Protein AF-A0A369RUV4-F1 (afdb_monomer_lite)

pLDDT: mean 76.88, std 18.47, range [42.97, 97.81]

Radius of gyration: 32.13 Å; chains: 1; bounding box: 57×73×72 Å

Secondary structure (DSSP, 8-state):
-HHHHHHHHHHHHHHHHHHHHHHHHTT----------------------------THHHHHT---SSPPPHHHHHHHHHTTPPPPP--EEE-TTT--EEETTS--HHHHHHHHHHHHHHHHHSPP-----

Structure (mmCIF, N/CA/C/O backbone):
data_AF-A0A369RUV4-F1
#
_entry.id   AF-A0A369RUV4-F1
#
loop_
_atom_site.group_PDB
_atom_site.id
_atom_site.type_symbol
_atom_site.label_atom_id
_atom_site.label_alt_id
_atom_site.label_comp_id
_atom_site.label_asym_id
_atom_site.label_entity_id
_atom_site.label_seq_id
_atom_site.pdbx_PDB_ins_code
_atom_site.Cartn_x
_atom_site.Cartn_y
_atom_site.Cartn_z
_atom_site.occupancy
_atom_site.B_iso_or_equiv
_atom_site.auth_seq_id
_atom_site.auth_comp_id
_atom_site.auth_asym_id
_atom_site.auth_atom_id
_atom_site.pdbx_PDB_model_num
ATOM 1 N N . MET A 1 1 ? 14.880 -41.317 41.641 1.00 61.91 1 MET A N 1
ATOM 2 C CA . MET A 1 1 ? 14.937 -41.784 40.235 1.00 61.91 1 MET A CA 1
ATOM 3 C C . MET A 1 1 ? 13.919 -41.102 39.310 1.00 61.91 1 MET A C 1
ATOM 5 O O . MET A 1 1 ? 14.309 -40.750 38.209 1.00 61.91 1 MET A O 1
ATOM 9 N N . ALA A 1 2 ? 12.675 -40.821 39.732 1.00 65.12 2 ALA A N 1
ATOM 10 C CA . ALA A 1 2 ? 11.632 -40.243 38.857 1.00 65.12 2 ALA A CA 1
ATOM 11 C C . ALA A 1 2 ? 11.818 -38.761 38.431 1.00 65.12 2 ALA A C 1
ATOM 13 O O . ALA A 1 2 ? 11.306 -38.336 37.397 1.00 65.12 2 ALA A O 1
ATOM 14 N N . LEU A 1 3 ? 12.547 -37.949 39.209 1.00 66.94 3 LEU A N 1
ATOM 15 C CA . LEU A 1 3 ? 12.780 -36.534 38.871 1.00 66.94 3 LEU A CA 1
ATOM 16 C C . LEU A 1 3 ? 13.837 -36.361 37.770 1.00 66.94 3 LEU A C 1
ATOM 18 O O . LEU A 1 3 ? 13.670 -35.528 36.883 1.00 66.94 3 LEU A O 1
ATOM 22 N N . LEU A 1 4 ? 14.880 -37.196 37.778 1.00 66.62 4 LEU A N 1
ATOM 23 C CA . LEU A 1 4 ? 15.930 -37.178 36.754 1.00 66.62 4 LEU A CA 1
ATOM 24 C C . LEU A 1 4 ? 15.396 -37.648 35.394 1.00 66.62 4 LEU A C 1
ATOM 26 O O . LEU A 1 4 ? 15.733 -37.061 34.370 1.00 66.62 4 LEU A O 1
ATOM 30 N N . THR A 1 5 ? 14.488 -38.629 35.382 1.00 70.06 5 THR A N 1
ATOM 31 C CA . THR A 1 5 ? 13.821 -39.089 34.154 1.00 70.06 5 THR A CA 1
ATOM 32 C C . THR A 1 5 ? 12.862 -38.038 33.580 1.00 70.06 5 THR A C 1
ATOM 34 O O . THR A 1 5 ? 12.790 -37.897 32.364 1.00 70.06 5 THR A O 1
ATOM 37 N N . SER A 1 6 ? 12.186 -37.248 34.428 1.00 75.44 6 SER A N 1
ATOM 38 C CA . SER A 1 6 ? 11.291 -36.145 34.018 1.00 75.44 6 SER A CA 1
ATOM 39 C C . SER A 1 6 ? 12.045 -34.934 33.446 1.00 75.44 6 SER A C 1
ATOM 41 O O . SER A 1 6 ? 11.602 -34.296 32.490 1.00 75.44 6 SER A O 1
ATOM 43 N N . ILE A 1 7 ? 13.217 -34.618 34.001 1.00 75.12 7 ILE A N 1
ATOM 44 C CA . ILE A 1 7 ? 14.080 -33.549 33.480 1.00 75.12 7 ILE A CA 1
ATOM 45 C C . ILE A 1 7 ? 14.708 -33.983 32.152 1.00 75.12 7 ILE A C 1
ATOM 47 O O . ILE A 1 7 ? 14.658 -33.228 31.183 1.00 75.12 7 ILE A O 1
ATOM 51 N N . ALA A 1 8 ? 15.213 -35.217 32.066 1.00 75.69 8 ALA A N 1
ATOM 52 C CA . ALA A 1 8 ? 15.756 -35.766 30.827 1.00 75.69 8 ALA A CA 1
ATOM 53 C C . ALA A 1 8 ? 14.703 -35.815 29.705 1.00 75.69 8 ALA A C 1
ATOM 55 O O . ALA A 1 8 ? 14.991 -35.412 28.578 1.00 75.69 8 ALA A O 1
ATOM 56 N N . SER A 1 9 ? 13.460 -36.217 30.006 1.00 74.44 9 SER A N 1
ATOM 57 C CA . SER A 1 9 ? 12.379 -36.229 29.014 1.00 74.44 9 SER A CA 1
ATOM 58 C C . SER A 1 9 ? 12.007 -34.823 28.541 1.00 74.44 9 SER A C 1
ATOM 60 O O . SER A 1 9 ? 11.780 -34.628 27.350 1.00 74.44 9 SER A O 1
ATOM 62 N N . ARG A 1 10 ? 12.000 -33.821 29.433 1.00 76.62 10 ARG A N 1
ATOM 63 C CA . ARG A 1 10 ? 11.741 -32.416 29.068 1.00 76.62 10 ARG A CA 1
ATOM 64 C C . ARG A 1 10 ? 12.851 -31.828 28.199 1.00 76.62 10 ARG A C 1
ATOM 66 O O . ARG A 1 10 ? 12.534 -31.133 27.241 1.00 76.62 10 ARG A O 1
ATOM 73 N N . LEU A 1 11 ? 14.117 -32.138 28.483 1.00 77.06 11 LEU A N 1
ATOM 74 C CA . LEU A 1 11 ? 15.259 -31.691 27.676 1.00 77.06 11 LEU A CA 1
ATOM 75 C C . LEU A 1 11 ? 15.269 -32.334 26.280 1.00 77.06 11 LEU A C 1
ATOM 77 O O . LEU A 1 11 ? 15.510 -31.654 25.287 1.00 77.06 11 LEU A O 1
ATOM 81 N N . LEU A 1 12 ? 14.926 -33.621 26.179 1.00 75.81 12 LEU A N 1
ATOM 82 C CA . LEU A 1 12 ? 14.764 -34.305 24.890 1.00 75.81 12 LEU A CA 1
ATOM 83 C C . LEU A 1 12 ? 13.582 -33.740 24.083 1.00 75.81 12 LEU A C 1
ATOM 85 O O . LEU A 1 12 ? 13.644 -33.641 22.857 1.00 75.81 12 LEU A O 1
ATOM 89 N N . GLN A 1 13 ? 12.503 -33.340 24.758 1.00 75.94 13 GLN A N 1
ATOM 90 C CA . GLN A 1 13 ? 11.312 -32.786 24.117 1.00 75.94 13 GLN A CA 1
ATOM 91 C C . GLN A 1 13 ? 11.531 -31.343 23.636 1.00 75.94 13 GLN A C 1
ATOM 93 O O . GLN A 1 13 ? 11.097 -31.002 22.537 1.00 75.94 13 GLN A O 1
ATOM 98 N N . THR A 1 14 ? 12.260 -30.510 24.389 1.00 72.94 14 THR A N 1
ATOM 99 C CA . THR A 1 14 ? 12.642 -29.159 23.941 1.00 72.94 14 THR A CA 1
ATOM 100 C C . THR A 1 14 ? 13.684 -29.192 22.824 1.00 72.94 14 THR A C 1
ATOM 102 O O . THR A 1 14 ? 13.577 -28.387 21.901 1.00 72.94 14 THR A O 1
ATOM 105 N N . ALA A 1 15 ? 14.619 -30.148 22.837 1.00 75.94 15 ALA A N 1
ATOM 106 C CA . ALA A 1 15 ? 15.563 -30.362 21.738 1.00 75.94 15 ALA A CA 1
ATOM 107 C C . ALA A 1 15 ? 14.841 -30.708 20.421 1.00 75.94 15 ALA A C 1
ATOM 109 O O . ALA A 1 15 ? 15.067 -30.045 19.411 1.00 75.94 15 ALA A O 1
ATOM 110 N N . ARG A 1 16 ? 13.871 -31.637 20.447 1.00 70.56 16 ARG A N 1
ATOM 111 C CA . ARG A 1 16 ? 13.032 -31.967 19.275 1.00 70.56 16 ARG A CA 1
ATOM 112 C C . ARG A 1 16 ? 12.224 -30.775 18.753 1.00 70.56 16 ARG A C 1
ATOM 114 O O . ARG A 1 16 ? 12.073 -30.619 17.546 1.00 70.56 16 ARG A O 1
ATOM 121 N N . ILE A 1 17 ? 11.707 -29.921 19.641 1.00 72.31 17 ILE A N 1
ATOM 122 C CA . ILE A 1 17 ? 10.959 -28.711 19.251 1.00 72.31 17 ILE A CA 1
ATOM 123 C C . ILE A 1 17 ? 11.892 -27.669 18.615 1.00 72.31 17 ILE A C 1
ATOM 125 O O . ILE A 1 17 ? 11.507 -27.013 17.647 1.00 72.31 17 ILE A O 1
ATOM 129 N N . LEU A 1 18 ? 13.114 -27.509 19.133 1.00 71.50 18 LEU A N 1
ATOM 130 C CA . LEU A 1 18 ? 14.117 -26.611 18.553 1.00 71.50 18 LEU A CA 1
ATOM 131 C C . LEU A 1 18 ? 14.583 -27.102 17.176 1.00 71.50 18 LEU A C 1
ATOM 133 O O . LEU A 1 18 ? 14.668 -26.293 16.253 1.00 71.50 18 LEU A O 1
ATOM 137 N N . GLU A 1 19 ? 14.769 -28.411 16.996 1.00 67.94 19 GLU A N 1
ATOM 138 C CA . GLU A 1 19 ? 15.043 -29.018 15.688 1.00 67.94 19 GLU A CA 1
ATOM 139 C C . GLU A 1 19 ? 13.881 -28.800 14.709 1.00 67.94 19 GLU A C 1
ATOM 141 O O . GLU A 1 19 ? 14.092 -28.296 13.608 1.00 67.94 19 GLU A O 1
ATOM 146 N N . GLN A 1 20 ? 12.634 -29.078 15.108 1.00 61.81 20 GLN A N 1
ATOM 147 C CA . GLN A 1 20 ? 11.455 -28.853 14.256 1.00 61.81 20 GLN A CA 1
ATOM 148 C C . GLN A 1 20 ? 11.316 -27.387 13.815 1.00 61.81 20 GLN A C 1
ATOM 150 O O . GLN A 1 20 ? 10.965 -27.108 12.668 1.00 61.81 20 GLN A O 1
ATOM 155 N N . ARG A 1 21 ? 11.633 -26.430 14.697 1.00 62.62 21 ARG A N 1
ATOM 156 C CA . ARG A 1 21 ? 11.628 -24.996 14.363 1.00 62.62 21 ARG A CA 1
ATOM 157 C C . ARG A 1 21 ? 12.783 -24.610 13.439 1.00 62.62 21 ARG A C 1
ATOM 159 O O . ARG A 1 21 ? 12.585 -23.740 12.594 1.00 62.62 21 ARG A O 1
ATOM 166 N N . ALA A 1 22 ? 13.942 -25.260 13.554 1.00 65.00 22 ALA A N 1
ATOM 167 C CA . ALA A 1 22 ? 15.065 -25.071 12.638 1.00 65.00 22 ALA A CA 1
ATOM 168 C C . ALA A 1 22 ? 14.735 -25.564 11.216 1.00 65.00 22 ALA A C 1
ATOM 170 O O . ALA A 1 22 ? 15.000 -24.850 10.251 1.00 65.00 22 ALA A O 1
ATOM 171 N N . TRP A 1 23 ? 14.060 -26.712 11.079 1.00 58.72 23 TRP A N 1
ATOM 172 C CA . TRP A 1 23 ? 13.567 -27.212 9.786 1.00 58.72 23 TRP A CA 1
ATOM 173 C C .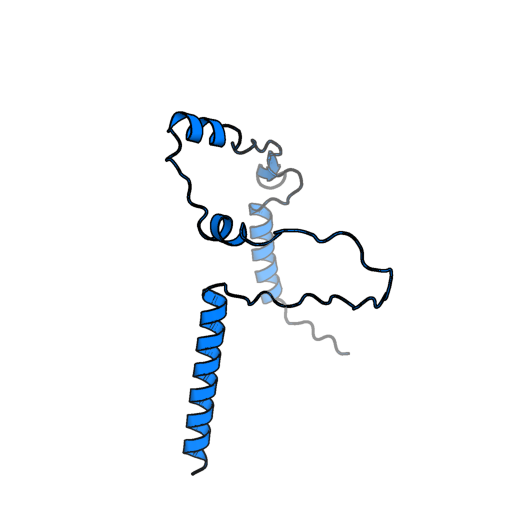 TRP A 1 23 ? 12.559 -26.258 9.124 1.00 58.72 23 TRP A C 1
ATOM 175 O O . TRP A 1 23 ? 12.637 -26.008 7.921 1.00 58.72 23 TRP A O 1
ATOM 185 N N . ILE A 1 24 ? 11.654 -25.663 9.911 1.00 60.81 24 ILE A N 1
ATOM 186 C CA . ILE A 1 24 ? 10.683 -24.669 9.420 1.00 60.81 24 ILE A CA 1
ATOM 187 C C . ILE A 1 24 ? 11.379 -23.362 9.008 1.00 60.81 24 ILE A C 1
ATOM 189 O O . ILE A 1 24 ? 11.052 -22.800 7.966 1.00 60.81 24 ILE A O 1
ATOM 193 N N . ALA A 1 25 ? 12.358 -22.885 9.783 1.00 58.84 25 ALA A N 1
ATOM 194 C CA . ALA A 1 25 ? 13.099 -21.656 9.482 1.00 58.84 25 ALA A CA 1
ATOM 195 C C . ALA A 1 25 ? 13.950 -21.761 8.203 1.00 58.84 25 ALA A C 1
ATOM 197 O O . ALA A 1 25 ? 14.155 -20.760 7.517 1.00 58.84 25 ALA A O 1
ATOM 198 N N . LEU A 1 26 ? 14.412 -22.970 7.866 1.00 66.88 26 LEU A N 1
ATOM 199 C CA . LEU A 1 26 ? 15.180 -23.251 6.653 1.00 66.88 26 LEU A CA 1
ATOM 200 C C . LEU A 1 26 ? 14.301 -23.541 5.419 1.00 66.88 26 LEU A C 1
ATOM 202 O O . LEU A 1 26 ? 14.844 -23.690 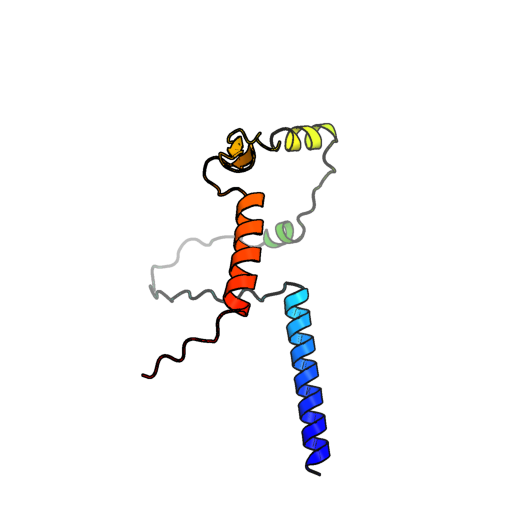4.330 1.00 66.88 26 LEU A O 1
ATOM 206 N N . ASN A 1 27 ? 12.964 -23.585 5.546 1.00 58.78 27 ASN A N 1
ATOM 207 C CA . ASN A 1 27 ? 12.018 -23.866 4.449 1.00 58.78 27 ASN A CA 1
ATOM 208 C C . ASN A 1 27 ? 12.268 -25.192 3.691 1.00 58.78 27 ASN A C 1
ATOM 210 O O . ASN A 1 27 ? 11.800 -25.362 2.564 1.00 58.78 27 ASN A O 1
ATOM 214 N N . LEU A 1 28 ? 12.940 -26.171 4.306 1.00 60.28 28 LEU A N 1
ATOM 215 C CA . LEU A 1 28 ? 13.015 -27.537 3.782 1.00 60.28 28 LEU A CA 1
ATOM 216 C C . LEU A 1 28 ? 11.811 -28.338 4.289 1.00 60.28 28 LEU A C 1
ATOM 218 O O . LEU A 1 28 ? 11.912 -29.140 5.215 1.00 60.28 28 LEU A O 1
ATOM 222 N N . ARG A 1 29 ? 10.642 -28.120 3.683 1.00 54.91 29 ARG A N 1
ATOM 223 C CA . ARG A 1 29 ? 9.549 -29.092 3.797 1.00 54.91 29 ARG A CA 1
ATOM 224 C C . ARG A 1 29 ? 9.862 -30.243 2.834 1.00 54.91 29 ARG A C 1
ATOM 226 O O . ARG A 1 29 ? 10.071 -29.963 1.654 1.00 54.91 29 ARG A O 1
ATOM 233 N N . PRO A 1 30 ? 9.910 -31.509 3.281 1.00 45.62 30 PRO A N 1
ATOM 234 C CA . PRO A 1 30 ? 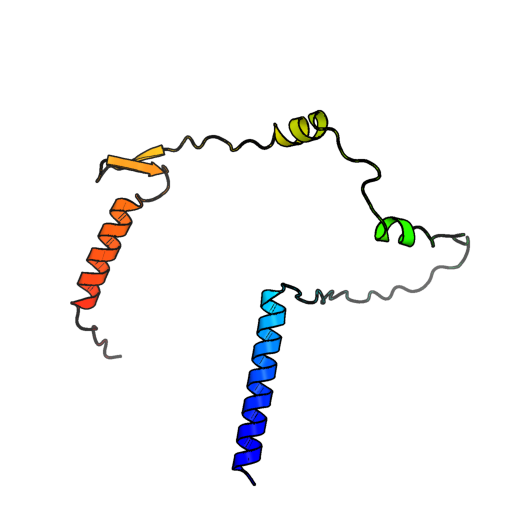10.133 -32.609 2.363 1.00 45.62 30 PRO A CA 1
ATOM 235 C C . PRO A 1 30 ? 8.895 -32.730 1.471 1.00 45.62 30 PRO A C 1
ATOM 237 O O . PRO A 1 30 ? 7.767 -32.862 1.949 1.00 45.62 30 PRO A O 1
ATOM 240 N N . ALA A 1 31 ? 9.110 -32.595 0.168 1.00 47.94 31 ALA A N 1
ATOM 241 C CA . ALA A 1 31 ? 8.091 -32.808 -0.838 1.00 47.94 31 ALA A CA 1
ATOM 242 C C . ALA A 1 31 ? 7.876 -34.317 -0.988 1.00 47.94 31 ALA A C 1
ATOM 244 O O . ALA A 1 31 ? 8.530 -34.962 -1.797 1.00 47.94 31 ALA A O 1
ATOM 245 N N . TYR A 1 32 ? 6.981 -34.890 -0.192 1.00 59.38 32 TYR A N 1
ATOM 246 C CA . TYR A 1 32 ? 6.376 -36.171 -0.528 1.00 59.38 32 TYR A CA 1
ATOM 247 C C . TYR A 1 32 ? 4.899 -36.143 -0.138 1.00 59.38 32 TYR A C 1
ATOM 249 O O . TYR A 1 32 ? 4.538 -36.043 1.030 1.00 59.38 32 TYR A O 1
ATOM 257 N N . ASN A 1 33 ? 4.037 -36.122 -1.149 1.00 48.50 33 ASN A N 1
ATOM 258 C CA . ASN A 1 33 ? 3.167 -37.265 -1.394 1.00 4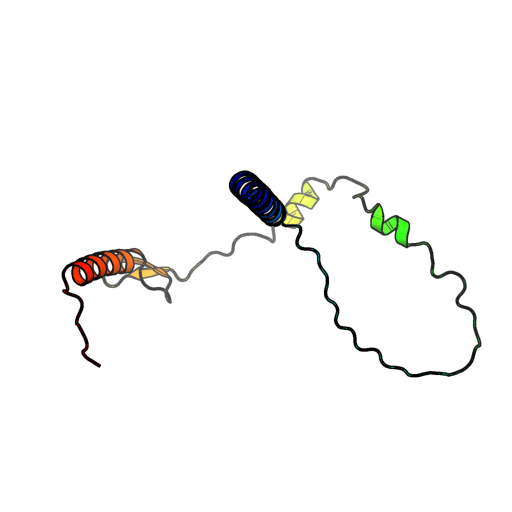8.50 33 ASN A CA 1
ATOM 259 C C . ASN A 1 33 ? 2.548 -37.121 -2.785 1.00 48.50 33 ASN A C 1
ATOM 261 O O . ASN A 1 33 ? 1.726 -36.241 -3.032 1.00 48.50 33 ASN A O 1
ATOM 265 N N . TYR A 1 34 ? 3.004 -37.980 -3.690 1.00 43.88 34 TYR A N 1
ATOM 266 C CA . TYR A 1 34 ? 2.242 -38.394 -4.854 1.00 43.88 34 TYR A CA 1
ATOM 267 C C . TYR A 1 34 ? 1.415 -39.596 -4.405 1.00 43.88 34 TYR A C 1
ATOM 269 O O . TYR A 1 34 ? 1.993 -40.635 -4.100 1.00 43.88 34 TYR A O 1
ATOM 277 N N . ASP A 1 35 ? 0.094 -39.468 -4.393 1.00 47.38 35 ASP A N 1
ATOM 278 C CA . ASP A 1 35 ? -0.779 -40.636 -4.457 1.00 47.38 35 ASP A CA 1
ATOM 279 C C . ASP A 1 35 ? -1.052 -40.902 -5.945 1.00 47.38 35 ASP A C 1
ATOM 281 O O . ASP A 1 35 ? -1.909 -40.270 -6.561 1.00 47.38 35 ASP A O 1
ATOM 285 N N . LEU A 1 36 ? -0.261 -41.794 -6.547 1.00 55.69 36 LEU A N 1
ATOM 286 C CA . LEU A 1 36 ? -0.562 -42.413 -7.839 1.00 55.69 36 LEU A CA 1
ATOM 287 C C . LEU A 1 36 ? -1.152 -43.796 -7.559 1.00 55.69 36 LEU A C 1
ATOM 289 O O . LEU A 1 36 ? -0.476 -44.667 -7.014 1.00 55.69 36 LEU A O 1
ATOM 293 N N . GLN A 1 37 ? -2.421 -43.987 -7.917 1.00 45.84 37 GLN A N 1
ATOM 294 C CA . GLN A 1 37 ? -3.049 -45.307 -7.932 1.00 45.84 37 GLN A CA 1
ATOM 295 C C . GLN A 1 37 ? -2.420 -46.165 -9.048 1.00 45.84 37 GLN A C 1
ATOM 297 O O . GLN A 1 37 ? -2.194 -45.641 -10.143 1.00 45.84 37 GLN A O 1
ATOM 302 N N . PRO A 1 38 ? -2.157 -47.465 -8.820 1.00 48.94 38 PRO A N 1
ATOM 303 C CA . PRO A 1 38 ? -1.706 -48.362 -9.876 1.00 48.94 38 PRO A CA 1
ATOM 304 C C . PRO A 1 38 ? -2.892 -48.706 -10.785 1.00 48.94 38 PRO A C 1
ATOM 306 O O . PRO A 1 38 ? -3.972 -49.023 -10.293 1.00 48.94 38 PRO A O 1
ATOM 309 N N . THR A 1 39 ? -2.696 -48.633 -12.104 1.00 51.62 39 THR A N 1
ATOM 310 C CA . THR A 1 39 ? -3.578 -49.300 -13.071 1.00 51.62 39 THR A CA 1
ATOM 311 C C . THR A 1 39 ? -2.781 -50.380 -13.785 1.00 51.62 39 THR A C 1
ATOM 313 O O . THR A 1 39 ? -1.861 -50.138 -14.561 1.00 51.62 39 THR A O 1
ATOM 316 N N . ASP A 1 40 ? -3.125 -51.597 -13.412 1.00 42.97 40 ASP A N 1
ATOM 317 C CA . ASP A 1 40 ? -2.639 -52.878 -13.879 1.00 42.97 40 ASP A CA 1
ATOM 318 C C . ASP A 1 40 ? -3.315 -53.214 -15.210 1.00 42.97 40 ASP A C 1
ATOM 320 O O . ASP A 1 40 ? -4.425 -53.744 -15.264 1.00 42.97 40 ASP A O 1
ATOM 324 N N . HIS A 1 41 ? -2.628 -52.915 -16.311 1.00 50.19 41 HIS A N 1
ATOM 325 C CA . HIS A 1 41 ? -2.978 -53.426 -17.633 1.00 50.19 41 HIS A CA 1
ATOM 326 C C . HIS A 1 41 ? -1.752 -54.111 -18.227 1.00 50.19 41 HIS A C 1
ATOM 328 O O . HIS A 1 41 ? -0.816 -53.481 -18.714 1.00 50.19 41 HIS A O 1
ATOM 334 N N . ALA A 1 42 ? -1.752 -55.433 -18.099 1.00 44.25 42 ALA A N 1
ATOM 335 C CA . ALA A 1 42 ? -0.743 -56.314 -18.643 1.00 44.25 42 ALA A CA 1
ATOM 336 C C . ALA A 1 42 ? -0.947 -56.555 -20.150 1.00 44.25 42 ALA A C 1
ATOM 338 O O . ALA A 1 42 ? -2.076 -56.667 -20.620 1.00 44.25 42 ALA A O 1
ATOM 339 N N . LEU A 1 43 ? 0.192 -56.769 -20.819 1.00 46.72 43 LEU A N 1
ATOM 340 C CA . LEU A 1 43 ? 0.410 -57.544 -22.047 1.00 46.72 43 LEU A CA 1
ATOM 341 C C . LEU A 1 43 ? -0.114 -56.971 -23.372 1.00 46.72 43 LEU A C 1
ATOM 343 O O . LEU A 1 43 ? -1.250 -57.192 -23.775 1.00 46.72 43 LEU A O 1
ATOM 347 N N . THR A 1 44 ? 0.812 -56.431 -24.167 1.00 43.41 44 THR A N 1
ATOM 348 C CA . THR A 1 44 ? 1.002 -56.890 -25.552 1.00 43.41 44 THR A CA 1
ATOM 349 C C . THR A 1 44 ? 2.502 -56.910 -25.865 1.00 43.41 44 THR A C 1
ATOM 351 O O . THR A 1 44 ? 3.285 -56.169 -25.280 1.00 43.41 44 THR A O 1
ATOM 354 N N . SER A 1 45 ? 2.854 -57.888 -26.687 1.00 48.44 45 SER A N 1
ATOM 355 C CA . SER A 1 45 ? 4.136 -58.514 -26.987 1.00 48.44 45 SER A CA 1
ATOM 356 C C . SER A 1 45 ? 5.276 -57.613 -27.463 1.00 48.44 45 SER A C 1
ATOM 358 O O . SER A 1 45 ? 5.066 -56.616 -28.146 1.00 48.44 45 SER A O 1
ATOM 360 N N . LEU A 1 46 ? 6.475 -58.093 -27.125 1.00 60.69 46 LEU A N 1
ATOM 361 C CA . LEU A 1 46 ? 7.789 -57.787 -27.684 1.00 60.69 46 LEU A CA 1
ATOM 362 C C . LEU A 1 46 ? 7.730 -57.651 -29.210 1.00 60.69 46 LEU A C 1
ATOM 364 O O . LEU A 1 46 ? 7.256 -58.572 -29.866 1.00 60.69 46 LEU A O 1
ATOM 368 N N . ASP A 1 47 ? 8.180 -56.514 -29.729 1.00 51.22 47 ASP A N 1
ATOM 369 C CA . ASP A 1 47 ? 9.271 -56.416 -30.701 1.00 51.22 47 ASP A CA 1
ATOM 370 C C . ASP A 1 47 ? 9.652 -54.929 -30.868 1.00 51.22 47 ASP A C 1
ATOM 372 O O . ASP A 1 47 ? 8.829 -54.039 -30.665 1.00 51.22 47 ASP A O 1
ATOM 376 N N . ASP A 1 48 ? 10.925 -54.698 -31.184 1.00 54.31 48 ASP A N 1
ATOM 377 C CA . ASP A 1 48 ? 11.659 -53.429 -31.310 1.00 54.31 48 ASP A CA 1
ATOM 378 C C . ASP A 1 48 ? 12.192 -52.788 -30.011 1.00 54.31 48 ASP A C 1
ATOM 380 O O . ASP A 1 48 ? 11.564 -52.027 -29.276 1.00 54.31 48 ASP A O 1
ATOM 384 N N . GLN A 1 49 ? 13.453 -53.129 -29.777 1.00 54.06 49 GLN A N 1
ATOM 385 C CA . GLN A 1 49 ? 14.377 -52.665 -28.756 1.00 54.06 49 GLN A CA 1
ATOM 386 C C . GLN A 1 49 ? 14.548 -51.131 -28.780 1.00 54.06 49 GLN A C 1
ATOM 388 O O . GLN A 1 49 ? 14.948 -50.591 -29.813 1.00 54.06 49 GLN A O 1
ATOM 393 N N . PRO A 1 50 ? 14.301 -50.394 -27.677 1.00 51.91 50 PRO A N 1
ATOM 394 C CA . PRO A 1 50 ? 14.744 -49.014 -27.582 1.00 51.91 50 PRO A CA 1
ATOM 395 C C . PRO A 1 50 ? 16.228 -49.028 -27.210 1.00 51.91 50 PRO A C 1
ATOM 397 O O . PRO A 1 50 ? 16.587 -49.129 -26.037 1.00 51.91 50 PRO A O 1
ATOM 400 N N . ASP A 1 51 ? 17.084 -48.957 -28.224 1.00 53.81 51 ASP A N 1
ATOM 401 C CA . ASP A 1 51 ? 18.497 -48.658 -28.032 1.00 53.81 51 ASP A CA 1
ATOM 402 C C . ASP A 1 51 ? 18.626 -47.251 -27.399 1.00 53.81 51 ASP A C 1
ATOM 404 O O . ASP A 1 51 ? 18.212 -46.238 -27.966 1.00 53.81 51 ASP A O 1
ATOM 408 N N . ASP A 1 52 ? 19.180 -47.235 -26.184 1.00 54.59 52 ASP A N 1
ATOM 409 C CA . ASP A 1 52 ? 19.841 -46.120 -25.499 1.00 54.59 52 ASP A CA 1
ATOM 410 C C . ASP A 1 52 ? 19.016 -44.858 -25.178 1.00 54.59 52 ASP A C 1
ATOM 412 O O . ASP A 1 52 ? 19.298 -43.755 -25.650 1.00 54.59 52 ASP A O 1
ATOM 416 N N . VAL A 1 53 ? 18.059 -44.980 -24.250 1.00 59.84 53 VAL A N 1
ATOM 417 C CA . VAL A 1 53 ? 17.396 -43.825 -23.604 1.00 59.84 53 VAL A CA 1
ATOM 418 C C . VAL A 1 53 ? 17.995 -43.477 -22.240 1.00 59.84 53 VAL A C 1
ATOM 420 O O . VAL A 1 53 ? 17.294 -42.972 -21.380 1.00 59.84 53 VAL A O 1
ATOM 423 N N . ASP A 1 54 ? 19.285 -43.705 -22.011 1.00 59.41 54 ASP A N 1
ATOM 424 C CA . ASP A 1 54 ? 19.915 -43.341 -20.740 1.00 59.41 54 ASP A CA 1
ATOM 425 C C . ASP A 1 54 ? 21.298 -42.742 -20.983 1.00 59.41 54 ASP A C 1
ATOM 427 O O . ASP A 1 54 ? 22.235 -43.474 -21.277 1.00 59.41 54 ASP A O 1
ATOM 431 N N . ASN A 1 55 ? 21.412 -41.406 -20.875 1.00 57.06 55 ASN A N 1
ATOM 432 C CA . ASN A 1 55 ? 22.552 -40.680 -20.268 1.00 57.06 55 ASN A CA 1
ATOM 433 C C . ASN A 1 55 ? 22.450 -39.132 -20.316 1.00 57.06 55 ASN A C 1
ATOM 435 O O . ASN A 1 55 ? 23.400 -38.439 -19.947 1.00 57.06 55 ASN A O 1
ATOM 439 N N . ASP A 1 56 ? 21.299 -38.538 -20.643 1.00 57.16 56 ASP A N 1
ATOM 440 C CA . ASP A 1 56 ? 21.134 -37.069 -20.581 1.00 57.16 56 ASP A CA 1
ATOM 441 C C . ASP A 1 56 ? 20.869 -36.523 -19.163 1.00 57.16 56 ASP A C 1
ATOM 443 O O . ASP A 1 56 ? 20.811 -35.307 -18.937 1.00 57.16 56 ASP A O 1
ATOM 447 N N . HIS A 1 57 ? 20.762 -37.398 -18.160 1.00 54.25 57 HIS A N 1
ATOM 448 C CA . HIS A 1 57 ? 20.545 -36.990 -16.772 1.00 54.25 57 HIS A CA 1
ATOM 449 C C . HIS A 1 57 ? 21.742 -36.226 -16.171 1.00 54.25 57 HIS A C 1
ATOM 451 O O . HIS A 1 57 ? 21.549 -35.434 -15.254 1.00 54.25 57 HIS A O 1
ATOM 457 N N . GLY A 1 58 ? 22.962 -36.363 -16.707 1.00 57.09 58 GLY A N 1
ATOM 458 C CA . GLY A 1 58 ? 24.144 -35.646 -16.199 1.00 57.09 58 GLY A CA 1
ATOM 459 C C . GLY A 1 58 ? 24.196 -34.150 -16.556 1.00 57.09 58 GLY A C 1
ATOM 460 O O . GLY A 1 58 ? 24.687 -33.332 -15.775 1.00 57.09 58 GLY A O 1
ATOM 461 N N . ILE A 1 59 ? 23.653 -33.755 -17.712 1.00 59.72 59 ILE A N 1
ATOM 462 C CA . ILE A 1 59 ? 23.764 -32.380 -18.242 1.00 59.72 59 ILE A CA 1
ATOM 463 C C . ILE A 1 59 ? 22.792 -31.423 -17.539 1.00 59.72 59 ILE A C 1
ATOM 465 O O . ILE A 1 59 ? 23.123 -30.260 -17.294 1.00 59.72 59 ILE A O 1
ATOM 469 N N . LEU A 1 60 ? 21.615 -31.919 -17.152 1.00 62.47 60 LEU A N 1
ATOM 470 C CA . LEU A 1 60 ? 20.635 -31.160 -16.371 1.00 62.47 60 LEU A CA 1
ATOM 471 C C . LEU A 1 60 ? 21.118 -30.878 -14.940 1.00 62.47 60 LEU A C 1
ATOM 473 O O . LEU A 1 60 ? 20.893 -29.780 -14.431 1.00 62.47 60 LEU A O 1
ATOM 477 N N . TRP A 1 61 ? 21.828 -31.820 -14.308 1.00 62.62 61 TRP A N 1
ATOM 478 C CA . TRP A 1 61 ? 22.307 -31.688 -12.923 1.00 62.62 61 TRP A CA 1
ATOM 479 C C . TRP A 1 61 ? 23.533 -30.761 -12.809 1.00 62.62 61 TRP A C 1
ATOM 481 O O . TRP A 1 61 ? 23.831 -30.256 -11.728 1.00 62.62 61 TRP A O 1
ATOM 491 N N . MET A 1 62 ? 24.199 -30.465 -13.933 1.00 75.88 62 MET A N 1
ATOM 492 C CA . MET A 1 62 ? 25.312 -29.511 -14.048 1.00 75.88 62 MET A CA 1
ATOM 493 C C . MET A 1 62 ? 24.958 -28.263 -14.878 1.00 75.88 62 MET A C 1
ATOM 495 O O . MET A 1 62 ? 25.838 -27.622 -15.462 1.00 75.88 62 MET A O 1
ATOM 499 N N . ALA A 1 63 ? 23.677 -27.889 -14.954 1.00 82.75 63 ALA A N 1
ATOM 500 C CA . ALA A 1 63 ? 23.238 -26.741 -15.743 1.00 82.75 63 ALA A CA 1
ATOM 501 C C . ALA A 1 63 ? 23.765 -25.410 -15.165 1.00 82.75 63 ALA A C 1
ATOM 503 O O . ALA A 1 63 ? 23.189 -24.811 -14.256 1.00 82.75 63 ALA A O 1
ATOM 504 N N . VAL A 1 64 ? 24.861 -24.906 -15.738 1.00 86.19 64 VAL A N 1
ATOM 505 C CA . VAL A 1 64 ? 25.457 -23.602 -15.412 1.00 86.19 64 VAL A CA 1
ATOM 506 C C . VAL A 1 64 ? 25.337 -22.674 -16.624 1.00 86.19 64 VAL A C 1
ATOM 508 O O . VAL A 1 64 ? 25.586 -23.098 -17.757 1.00 86.19 64 VAL A O 1
ATOM 511 N N . PRO A 1 65 ? 25.000 -21.381 -16.444 1.00 88.94 65 PRO A N 1
ATOM 512 C CA . PRO A 1 65 ? 25.034 -20.424 -17.541 1.00 88.94 65 PRO A CA 1
ATOM 513 C C . PRO A 1 65 ? 26.439 -20.365 -18.150 1.00 88.94 65 PRO A C 1
ATOM 515 O O . PRO A 1 65 ? 27.381 -19.867 -17.535 1.00 88.94 65 PRO A O 1
ATOM 518 N N . LYS A 1 66 ? 26.572 -20.820 -19.401 1.00 90.31 66 LYS A N 1
ATOM 519 C CA . LYS A 1 66 ? 27.867 -20.918 -20.095 1.00 90.31 66 LYS A CA 1
ATOM 520 C C . LYS A 1 66 ? 28.617 -19.585 -20.178 1.00 90.31 66 LYS A C 1
ATOM 522 O O . LYS A 1 66 ? 29.846 -19.574 -20.236 1.00 90.31 66 LYS A O 1
ATOM 527 N N . LYS A 1 67 ? 27.891 -18.459 -20.241 1.00 94.25 67 LYS A N 1
ATOM 528 C CA . LYS A 1 67 ? 28.444 -17.101 -20.376 1.00 94.25 67 LYS A CA 1
ATOM 529 C C . LYS A 1 67 ? 27.620 -16.071 -19.607 1.00 94.25 67 LYS A C 1
ATOM 531 O O . LYS A 1 67 ? 26.391 -16.132 -19.552 1.00 94.25 67 LYS A O 1
ATOM 536 N N . ARG A 1 68 ? 28.305 -15.048 -19.087 1.00 94.50 68 ARG A N 1
ATOM 537 C CA . ARG A 1 68 ? 27.673 -13.885 -18.454 1.00 94.50 68 ARG A CA 1
ATOM 538 C C . ARG A 1 68 ? 26.842 -13.109 -19.476 1.00 94.50 68 ARG A C 1
ATOM 540 O O . ARG A 1 68 ? 27.323 -12.741 -20.545 1.00 94.50 68 ARG A O 1
ATOM 547 N N . THR A 1 69 ? 25.602 -12.780 -19.128 1.00 95.81 69 THR A N 1
ATOM 548 C CA . THR A 1 69 ? 24.760 -11.952 -20.000 1.00 95.81 69 THR A CA 1
ATOM 549 C C . THR A 1 69 ? 25.258 -10.509 -20.047 1.00 95.81 69 THR A C 1
ATOM 551 O O . THR A 1 69 ? 25.532 -9.919 -18.999 1.00 95.81 69 THR A O 1
ATOM 554 N N . SER A 1 70 ? 25.312 -9.914 -21.242 1.00 97.75 70 SER A N 1
ATOM 555 C CA . SER A 1 70 ? 25.743 -8.523 -21.408 1.00 97.75 70 SER A CA 1
ATOM 556 C C . SER A 1 70 ? 24.803 -7.531 -20.713 1.00 97.75 70 SER A C 1
ATOM 558 O O . SER A 1 70 ? 23.603 -7.778 -20.537 1.00 97.75 70 SER A O 1
ATOM 560 N N . ARG A 1 71 ? 25.338 -6.358 -20.352 1.00 97.25 71 ARG A N 1
ATOM 561 C CA . ARG A 1 71 ? 24.573 -5.293 -19.683 1.00 97.25 71 ARG A CA 1
ATOM 562 C C . ARG A 1 71 ? 23.354 -4.848 -20.498 1.00 97.25 71 ARG A C 1
ATOM 564 O O . ARG A 1 71 ? 22.284 -4.657 -19.925 1.00 97.25 71 ARG A O 1
ATOM 571 N N . ARG A 1 72 ? 23.494 -4.756 -21.828 1.00 97.62 72 ARG A N 1
ATOM 572 C CA . ARG A 1 72 ? 22.396 -4.441 -22.760 1.00 97.62 72 ARG A CA 1
ATOM 573 C C . ARG A 1 72 ? 21.274 -5.480 -22.677 1.00 97.62 72 ARG A C 1
ATOM 575 O O . ARG A 1 72 ? 20.126 -5.106 -22.469 1.00 97.62 72 ARG A O 1
ATOM 582 N N . LYS A 1 73 ? 21.606 -6.777 -22.742 1.00 96.50 73 LYS A N 1
ATOM 583 C CA . LYS A 1 73 ? 20.626 -7.876 -22.646 1.00 96.50 73 LYS A CA 1
ATOM 584 C C . LYS A 1 73 ? 19.914 -7.899 -21.287 1.00 96.50 73 LYS A C 1
ATOM 586 O O . LYS A 1 73 ? 18.708 -8.117 -21.229 1.00 96.50 73 LYS A O 1
ATOM 591 N N . LYS A 1 74 ? 20.629 -7.629 -20.185 1.00 96.75 74 LYS A N 1
ATOM 592 C CA . LYS A 1 74 ? 20.015 -7.507 -18.848 1.00 96.75 74 LYS A CA 1
ATOM 593 C C . LYS A 1 74 ? 19.020 -6.342 -18.778 1.00 96.75 74 LYS A C 1
ATOM 595 O O . LYS A 1 74 ? 17.933 -6.527 -18.246 1.00 96.75 74 LYS A O 1
ATOM 600 N N . ARG A 1 75 ? 19.365 -5.175 -19.339 1.00 96.88 75 ARG A N 1
ATOM 601 C CA . ARG A 1 75 ? 18.472 -4.004 -19.385 1.00 96.88 75 ARG A CA 1
ATOM 602 C C . ARG A 1 75 ? 17.200 -4.293 -20.176 1.00 96.88 75 ARG A C 1
ATOM 604 O O . ARG A 1 75 ? 16.124 -4.124 -19.623 1.00 96.88 75 ARG A O 1
ATOM 611 N N . LEU A 1 76 ? 17.321 -4.810 -21.399 1.00 96.44 76 LEU A N 1
ATOM 612 C CA . LEU A 1 76 ? 16.165 -5.139 -22.244 1.00 96.44 76 LEU A CA 1
ATOM 613 C C . LEU A 1 76 ? 15.190 -6.107 -21.552 1.00 96.44 76 LEU A C 1
ATOM 615 O O . LEU A 1 76 ? 13.988 -5.870 -21.565 1.00 96.44 76 LEU A O 1
ATOM 619 N N 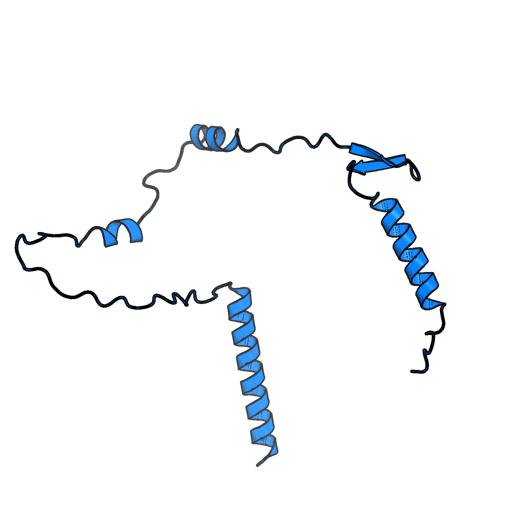. ARG A 1 77 ? 15.700 -7.135 -20.856 1.00 95.31 77 ARG A N 1
ATOM 620 C CA . ARG A 1 77 ? 14.857 -8.068 -20.081 1.00 95.31 77 ARG A CA 1
ATOM 621 C C . ARG A 1 77 ? 14.100 -7.417 -18.918 1.00 95.31 77 ARG A C 1
ATOM 623 O O . ARG A 1 77 ? 13.073 -7.949 -18.505 1.00 95.31 77 ARG A O 1
ATOM 630 N N . ASN A 1 78 ? 14.599 -6.305 -18.381 1.00 96.00 78 ASN A N 1
ATOM 631 C CA . ASN A 1 78 ? 13.984 -5.601 -17.254 1.00 96.00 78 ASN A CA 1
ATOM 632 C C . ASN A 1 78 ? 13.072 -4.444 -17.687 1.00 96.00 78 ASN A C 1
ATOM 634 O O . ASN A 1 78 ? 12.212 -4.050 -16.907 1.00 96.00 78 ASN A O 1
ATOM 638 N N . LEU A 1 79 ? 13.224 -3.918 -18.907 1.00 95.06 79 LEU A N 1
ATOM 639 C CA . LEU A 1 79 ? 12.422 -2.789 -19.396 1.00 95.06 79 LEU A CA 1
ATOM 640 C C . LEU A 1 79 ? 10.922 -3.091 -19.395 1.00 95.06 79 LEU A C 1
ATOM 642 O O . LEU A 1 79 ? 10.137 -2.233 -19.013 1.00 95.06 79 LEU A O 1
ATOM 646 N N . ASN A 1 80 ? 10.526 -4.313 -19.747 1.00 91.12 80 ASN A N 1
ATOM 647 C CA . ASN A 1 80 ? 9.113 -4.692 -19.852 1.00 91.12 80 ASN A CA 1
ATOM 648 C C . ASN A 1 80 ? 8.463 -5.027 -18.497 1.00 91.12 80 ASN A C 1
ATOM 650 O O . ASN A 1 80 ? 7.296 -5.398 -18.450 1.00 91.12 80 ASN A O 1
ATOM 654 N N . LYS A 1 81 ? 9.211 -4.927 -17.391 1.00 93.69 81 LYS A N 1
ATOM 655 C CA . LYS A 1 81 ? 8.773 -5.320 -16.040 1.00 93.69 81 LYS A CA 1
ATOM 656 C C . LYS A 1 81 ? 8.508 -4.113 -15.135 1.00 93.69 81 LYS A C 1
ATOM 658 O O . LYS A 1 81 ? 8.688 -4.194 -13.924 1.00 93.69 81 LYS A O 1
ATOM 663 N N . GLN A 1 82 ? 8.149 -2.976 -15.724 1.00 93.75 82 GLN A N 1
ATOM 664 C CA . GLN A 1 82 ? 7.853 -1.755 -14.976 1.00 93.75 82 GLN A CA 1
ATOM 665 C C . GLN A 1 82 ? 6.543 -1.894 -14.194 1.00 93.75 82 GLN A C 1
ATOM 667 O O . GLN A 1 82 ? 5.602 -2.552 -14.646 1.00 93.75 82 GLN A O 1
ATOM 672 N N . LEU A 1 83 ? 6.485 -1.262 -13.019 1.00 95.19 83 LEU A N 1
ATOM 673 C CA . LEU A 1 83 ? 5.253 -1.181 -12.241 1.00 95.19 83 LEU A CA 1
ATOM 674 C C . LEU A 1 83 ? 4.199 -0.411 -13.037 1.00 95.19 83 LEU A C 1
ATOM 676 O O . LEU A 1 83 ? 4.454 0.686 -13.535 1.00 95.19 83 LEU A O 1
ATOM 680 N N . LYS A 1 84 ? 3.002 -0.990 -13.142 1.00 94.56 84 LYS A N 1
ATOM 681 C CA . LYS A 1 84 ? 1.866 -0.319 -13.772 1.00 94.56 84 LYS A CA 1
ATOM 682 C C . LYS A 1 84 ? 1.386 0.821 -12.860 1.00 94.56 84 LYS A C 1
ATOM 684 O O . LYS A 1 84 ? 1.269 0.600 -11.653 1.00 94.56 84 LYS A O 1
ATOM 689 N N . PRO A 1 85 ? 1.085 2.013 -13.402 1.00 94.31 85 PRO A N 1
ATOM 690 C CA . PRO A 1 85 ? 0.555 3.108 -12.602 1.00 94.31 85 PRO A CA 1
ATOM 691 C C . PRO A 1 85 ? -0.856 2.774 -12.105 1.00 94.31 85 PRO A C 1
ATOM 693 O O . PRO A 1 85 ? -1.714 2.339 -12.874 1.00 94.31 85 PRO A O 1
ATOM 696 N N . ILE A 1 86 ? -1.092 3.011 -10.818 1.00 95.00 86 ILE A N 1
ATOM 697 C CA . ILE A 1 86 ? -2.399 2.876 -10.171 1.00 95.00 86 ILE A CA 1
ATOM 698 C C . ILE A 1 86 ? -3.177 4.178 -10.425 1.00 95.00 86 ILE A C 1
ATOM 700 O O . ILE A 1 86 ? -2.650 5.257 -10.175 1.00 95.00 86 ILE A O 1
ATOM 704 N N . ARG A 1 87 ? -4.397 4.094 -10.975 1.00 95.12 87 ARG A N 1
ATOM 705 C CA . ARG A 1 87 ? -5.201 5.272 -11.385 1.00 95.12 87 ARG A CA 1
ATOM 706 C C . ARG A 1 87 ? -6.504 5.453 -10.605 1.00 95.12 87 ARG A C 1
ATOM 708 O O . ARG A 1 87 ? -7.188 6.448 -10.783 1.00 95.12 87 ARG A O 1
ATOM 715 N N . ASN A 1 88 ? -6.855 4.500 -9.753 1.00 95.00 88 ASN A N 1
ATOM 716 C CA . ASN A 1 88 ? -8.116 4.451 -9.012 1.00 95.00 88 ASN A CA 1
ATOM 717 C C . ASN A 1 88 ? -8.029 5.174 -7.657 1.00 95.00 88 ASN A C 1
ATOM 719 O O . ASN A 1 88 ? -8.473 4.638 -6.642 1.00 95.00 88 ASN A O 1
ATOM 723 N N . PHE A 1 89 ? -7.410 6.357 -7.631 1.00 95.69 89 PHE A N 1
ATOM 724 C CA . PHE A 1 89 ? -7.341 7.198 -6.437 1.00 95.69 89 PHE A CA 1
ATOM 725 C C . PHE A 1 89 ? -8.500 8.195 -6.423 1.00 95.69 89 PHE A C 1
ATOM 727 O O . PHE A 1 89 ? -8.728 8.905 -7.397 1.00 95.69 89 PHE A O 1
ATOM 734 N N . GLU A 1 90 ? -9.198 8.274 -5.297 1.00 95.62 90 GLU A N 1
ATOM 735 C CA . GLU A 1 90 ? -10.324 9.177 -5.065 1.00 95.62 90 GLU A CA 1
ATOM 736 C C . GLU A 1 90 ? -10.165 9.889 -3.725 1.00 95.62 90 GLU A C 1
ATOM 738 O O . GLU A 1 90 ? -9.546 9.365 -2.797 1.00 95.62 90 GLU A O 1
ATOM 743 N N . HIS A 1 91 ? -10.770 11.064 -3.586 1.00 96.25 91 HIS A N 1
ATOM 744 C CA . HIS A 1 91 ? -10.828 11.760 -2.305 1.00 96.25 91 HIS A CA 1
ATOM 745 C C . HIS A 1 91 ? -11.887 11.119 -1.401 1.00 96.25 91 HIS A C 1
ATOM 747 O O . HIS A 1 91 ? -12.963 10.716 -1.841 1.00 96.25 91 HIS A O 1
ATOM 753 N N . CYS A 1 92 ? -11.591 10.989 -0.111 1.00 96.62 92 CYS A N 1
ATOM 754 C CA . CYS A 1 92 ? -12.549 10.481 0.860 1.00 96.62 92 CYS A CA 1
ATOM 755 C C . CYS A 1 92 ? -13.601 11.544 1.209 1.00 96.62 92 CYS A C 1
ATOM 757 O O . CYS A 1 92 ? -13.250 12.626 1.665 1.00 96.62 92 CYS A O 1
ATOM 759 N N . ASN A 1 93 ? -14.884 11.183 1.130 1.00 93.50 93 ASN A N 1
ATOM 760 C CA . ASN A 1 93 ? -16.018 12.070 1.440 1.00 93.50 93 ASN A CA 1
ATOM 761 C C . ASN A 1 93 ? -16.053 12.592 2.890 1.00 93.50 93 ASN A C 1
ATOM 763 O O . ASN A 1 93 ? -16.783 13.530 3.176 1.00 93.50 93 ASN A O 1
ATOM 767 N N . VAL A 1 94 ? -15.315 11.964 3.815 1.00 94.88 94 VAL A N 1
ATOM 768 C CA . VAL A 1 94 ? -15.331 12.317 5.246 1.00 94.88 94 VAL A CA 1
ATOM 769 C C . VAL A 1 94 ? -14.110 13.145 5.638 1.00 94.88 94 VAL A C 1
ATOM 771 O O . VAL A 1 94 ? -14.246 14.161 6.305 1.00 94.88 94 VAL A O 1
ATOM 774 N N . CYS A 1 95 ? -12.906 12.698 5.264 1.00 95.19 95 CYS A N 1
ATOM 775 C CA . CYS A 1 95 ? -11.653 13.326 5.700 1.00 95.19 95 CYS A CA 1
ATOM 776 C C . CYS A 1 95 ? -10.865 14.019 4.582 1.00 95.19 95 CYS A C 1
ATOM 778 O O . CYS A 1 95 ? -9.819 14.591 4.862 1.00 95.19 95 CYS A O 1
ATOM 780 N N . GLY A 1 96 ? -11.293 13.913 3.322 1.00 95.06 96 GLY A N 1
ATOM 781 C CA . GLY A 1 96 ? -10.586 14.483 2.172 1.00 95.06 96 GLY A CA 1
ATOM 782 C C . GLY A 1 96 ? -9.297 13.759 1.764 1.00 95.06 96 GLY A C 1
ATOM 783 O O . GLY A 1 96 ? -8.790 14.008 0.677 1.00 95.06 96 GLY A O 1
ATOM 784 N N . ASN A 1 97 ? -8.777 12.824 2.571 1.00 95.62 97 ASN A N 1
ATOM 785 C CA . ASN A 1 97 ? -7.584 12.049 2.214 1.00 95.62 97 ASN A CA 1
ATOM 786 C C . ASN A 1 97 ? -7.817 11.175 0.976 1.00 95.62 97 ASN A C 1
ATOM 788 O O . ASN A 1 97 ? -8.916 10.654 0.769 1.00 95.62 97 ASN A O 1
ATOM 792 N N . LEU A 1 98 ? -6.752 10.938 0.210 1.00 95.44 98 LEU A N 1
ATOM 793 C CA . LEU A 1 98 ? -6.786 10.009 -0.914 1.00 95.44 98 LEU A CA 1
ATOM 794 C C . LEU A 1 98 ? -6.999 8.570 -0.424 1.00 95.44 98 LEU A C 1
ATOM 796 O O . LEU A 1 98 ? -6.325 8.081 0.485 1.00 95.44 98 LEU A O 1
ATOM 800 N N . LYS A 1 99 ? -7.945 7.885 -1.055 1.00 95.75 99 LYS A N 1
ATOM 801 C CA . LYS A 1 99 ? -8.246 6.464 -0.888 1.00 95.75 99 LYS A CA 1
ATOM 802 C C . LYS A 1 99 ? -8.293 5.789 -2.260 1.00 95.75 99 LYS A C 1
ATOM 804 O O . LYS A 1 99 ? -8.295 6.458 -3.287 1.00 95.75 99 LYS A O 1
ATOM 809 N N . LEU A 1 100 ? -8.357 4.462 -2.271 1.00 95.56 100 LEU A N 1
ATOM 810 C CA . LEU A 1 100 ? -8.635 3.696 -3.488 1.00 95.56 100 LEU A CA 1
ATOM 811 C C . LEU A 1 100 ? -10.158 3.573 -3.681 1.00 95.56 100 LEU A C 1
ATOM 813 O O . LEU A 1 100 ? -10.868 3.398 -2.691 1.00 95.56 100 LEU A O 1
ATOM 817 N N . THR A 1 101 ? -10.655 3.626 -4.921 1.00 93.25 101 THR A N 1
ATOM 818 C CA . THR A 1 101 ? -12.099 3.658 -5.260 1.00 93.25 101 THR A CA 1
ATOM 819 C C . THR A 1 101 ? -12.947 2.616 -4.514 1.00 93.25 101 THR A C 1
ATOM 821 O O . THR A 1 101 ? -13.971 2.947 -3.920 1.00 93.25 101 THR A O 1
ATOM 824 N N . SER A 1 102 ? -12.502 1.358 -4.457 1.00 91.50 102 SER A N 1
ATOM 825 C CA . SER A 1 102 ? -13.275 0.247 -3.867 1.00 91.50 102 SER A CA 1
ATOM 826 C C . SER A 1 102 ? -12.877 -0.107 -2.429 1.00 91.50 102 SER A C 1
ATOM 828 O O . SER A 1 102 ? -13.325 -1.121 -1.901 1.00 91.50 102 SER A O 1
ATOM 830 N N . ILE A 1 103 ? -12.007 0.682 -1.792 1.00 94.62 103 ILE A N 1
ATOM 831 C CA . ILE A 1 103 ? -11.467 0.387 -0.459 1.00 94.62 103 ILE A CA 1
ATOM 832 C C . ILE A 1 103 ? -11.840 1.518 0.502 1.00 94.62 103 ILE A C 1
ATOM 834 O O . ILE A 1 103 ? -11.803 2.702 0.162 1.00 94.62 103 ILE A O 1
ATOM 838 N N . PHE A 1 104 ? -12.195 1.163 1.738 1.00 93.75 104 PHE A N 1
ATOM 839 C CA . PHE A 1 104 ? -12.449 2.150 2.785 1.00 93.75 104 PHE A CA 1
ATOM 840 C C . PHE A 1 104 ? -11.199 2.985 3.083 1.00 93.75 104 PHE A C 1
ATOM 842 O O . PHE A 1 104 ? -10.073 2.492 3.056 1.00 93.75 104 PHE A O 1
ATOM 849 N N . CYS A 1 105 ? -11.393 4.259 3.424 1.00 96.38 105 CYS A N 1
ATOM 850 C CA . CYS A 1 105 ? -10.281 5.125 3.799 1.00 96.38 105 CYS A CA 1
ATOM 851 C C . CYS A 1 105 ? -9.562 4.567 5.039 1.00 96.38 105 CYS A C 1
ATOM 853 O O . CYS A 1 105 ? -10.175 4.390 6.095 1.00 96.38 105 CYS A O 1
ATOM 855 N N . SER A 1 106 ? -8.255 4.328 4.920 1.00 94.81 106 SER A N 1
ATOM 856 C CA . SER A 1 106 ? -7.418 3.793 6.001 1.00 94.81 106 SER A CA 1
ATOM 857 C C . SER A 1 106 ? -7.423 4.697 7.235 1.00 94.81 106 SER A C 1
ATOM 859 O O . SER A 1 106 ? -7.482 4.204 8.361 1.00 94.81 106 SER A O 1
ATOM 861 N N . HIS A 1 107 ? -7.430 6.016 7.029 1.00 96.75 107 HIS A N 1
ATOM 862 C CA . HIS A 1 107 ? -7.446 7.007 8.099 1.00 96.75 107 HIS A CA 1
ATOM 863 C C . HIS A 1 107 ? -8.752 6.965 8.906 1.00 96.75 107 HIS A C 1
ATOM 865 O O . HIS A 1 107 ? -8.721 6.788 10.125 1.00 96.75 107 HIS A O 1
ATOM 871 N N . CYS A 1 108 ? -9.905 7.061 8.234 1.00 96.62 108 CYS A N 1
ATOM 872 C CA . CYS A 1 108 ? -11.212 6.987 8.893 1.00 96.62 108 CYS A CA 1
ATOM 873 C C . CYS A 1 108 ? -11.418 5.637 9.583 1.00 96.62 108 CYS A C 1
ATOM 875 O O . CYS A 1 108 ? -11.880 5.584 10.720 1.00 96.62 108 CYS A O 1
ATOM 877 N N . LEU A 1 109 ? -11.029 4.544 8.921 1.00 96.88 109 LEU A N 1
ATOM 878 C CA . LEU A 1 109 ? -11.174 3.206 9.479 1.00 96.88 109 LEU A CA 1
ATOM 879 C C . LEU A 1 109 ? -10.332 3.023 10.749 1.00 96.88 109 LEU A C 1
ATOM 881 O O . LEU A 1 109 ? -10.790 2.381 11.692 1.00 96.88 109 LEU A O 1
ATOM 885 N N . ARG A 1 110 ? -9.119 3.589 10.796 1.00 97.31 110 ARG A N 1
ATOM 886 C CA . ARG A 1 110 ? -8.269 3.562 11.994 1.00 97.31 110 ARG A CA 1
ATOM 887 C C . ARG A 1 110 ? -8.938 4.280 13.165 1.00 97.31 110 ARG A C 1
ATOM 889 O O . ARG A 1 110 ? -9.053 3.688 14.234 1.00 97.31 110 ARG A O 1
ATOM 896 N N . ARG A 1 111 ? -9.444 5.495 12.936 1.00 97.44 111 ARG A N 1
ATOM 897 C CA . ARG A 1 111 ? -10.162 6.281 13.950 1.00 97.44 111 ARG A CA 1
ATOM 898 C C . ARG A 1 111 ? -11.365 5.517 14.513 1.00 97.44 111 ARG A C 1
ATOM 900 O O . ARG A 1 111 ? -11.457 5.325 15.720 1.00 97.44 111 ARG A O 1
ATOM 907 N N . ILE A 1 112 ? -12.225 4.988 13.639 1.00 97.62 112 ILE A N 1
ATOM 908 C CA . ILE A 1 112 ? -13.416 4.227 14.050 1.00 97.62 112 ILE A CA 1
ATOM 909 C C . ILE A 1 112 ? -13.021 2.980 14.848 1.00 97.62 112 ILE A C 1
ATOM 911 O O . ILE A 1 112 ? -13.657 2.654 15.849 1.00 97.62 112 ILE A O 1
ATOM 915 N N . LYS A 1 113 ? -11.964 2.265 14.443 1.00 97.81 113 LYS A N 1
ATOM 916 C CA . LYS A 1 113 ? -11.474 1.091 15.182 1.00 97.81 113 LYS A CA 1
ATOM 917 C C . LYS A 1 113 ? -11.014 1.451 16.596 1.00 97.81 113 LYS A C 1
ATOM 919 O O . LYS A 1 113 ? -11.316 0.700 17.523 1.00 97.81 113 LYS A O 1
ATOM 924 N N . GLU A 1 114 ? -10.299 2.560 16.759 1.00 97.75 114 GLU A N 1
ATOM 925 C CA . GLU A 1 114 ? -9.832 3.055 18.061 1.00 97.75 114 GLU A CA 1
ATOM 926 C C . GLU A 1 114 ? -11.013 3.454 18.959 1.00 97.75 114 GLU A C 1
ATOM 928 O O . GLU A 1 114 ? -11.122 2.955 20.081 1.00 97.75 114 GLU A O 1
ATOM 933 N N . GLU A 1 115 ? -11.947 4.251 18.434 1.00 97.56 115 GLU A N 1
ATOM 934 C CA . GLU A 1 115 ? -13.173 4.668 19.130 1.00 97.56 115 GLU A CA 1
ATOM 935 C C . GLU A 1 115 ? -14.022 3.456 19.545 1.00 97.56 115 GLU A C 1
ATOM 937 O O . GLU A 1 115 ? -14.400 3.307 20.708 1.00 97.56 115 GLU A O 1
ATOM 942 N N . THR A 1 116 ? -14.242 2.514 18.624 1.00 97.69 116 THR A N 1
ATOM 943 C CA . THR A 1 116 ? -15.016 1.295 18.899 1.00 97.69 116 THR A CA 1
ATOM 944 C C . THR A 1 116 ? -14.324 0.421 19.946 1.00 97.69 116 THR A C 1
ATOM 946 O O . THR A 1 116 ? -14.983 -0.194 20.783 1.00 97.69 116 THR A O 1
ATOM 949 N N . LYS A 1 117 ? -12.987 0.344 19.931 1.00 96.31 117 LYS A N 1
ATOM 950 C CA . LYS A 1 117 ? -12.218 -0.406 20.933 1.00 96.31 117 LYS A CA 1
ATOM 951 C C . LYS A 1 117 ? -12.350 0.227 22.319 1.00 96.31 117 LYS A C 1
ATOM 953 O O . LYS A 1 117 ? -12.536 -0.506 23.289 1.00 96.31 117 LYS A O 1
ATOM 958 N N . ALA A 1 118 ? -12.283 1.555 22.409 1.00 96.06 118 ALA A N 1
ATOM 959 C CA . ALA A 1 118 ? -12.498 2.282 23.656 1.00 96.06 118 ALA A CA 1
ATOM 960 C C . ALA A 1 118 ? -13.922 2.057 24.189 1.00 96.06 118 ALA A C 1
ATOM 962 O O . ALA A 1 118 ? -14.090 1.689 25.352 1.00 96.06 118 ALA A O 1
ATOM 963 N N . TYR A 1 119 ? -14.927 2.155 23.314 1.00 95.94 119 TYR A N 1
ATOM 964 C CA . TYR A 1 119 ? -16.320 1.892 23.666 1.00 95.94 119 TYR A CA 1
ATOM 965 C C . TYR A 1 119 ? -16.517 0.460 24.178 1.00 95.94 119 TYR A C 1
ATOM 967 O O . TYR A 1 119 ? -17.003 0.268 25.290 1.00 95.94 119 TYR A O 1
ATOM 975 N N . ARG A 1 120 ? -16.030 -0.555 23.450 1.00 93.31 120 ARG A N 1
ATOM 976 C CA . ARG A 1 120 ? -16.096 -1.963 23.887 1.00 93.31 120 ARG A CA 1
ATOM 977 C C . ARG A 1 120 ? -15.414 -2.216 25.231 1.00 93.31 120 ARG A C 1
ATOM 979 O O . ARG A 1 120 ? -15.882 -3.070 25.969 1.00 93.31 120 ARG A O 1
ATOM 986 N N . LYS A 1 121 ? -14.334 -1.495 25.556 1.00 91.12 121 LYS A N 1
ATOM 987 C CA . LYS A 1 121 ? -13.670 -1.596 26.867 1.00 91.12 121 LYS A CA 1
ATOM 988 C C . LYS A 1 121 ? -14.533 -1.015 27.993 1.00 91.12 121 LYS A C 1
ATOM 990 O O . LYS A 1 121 ? -14.473 -1.515 29.110 1.00 91.12 121 LYS A O 1
ATOM 995 N N . SER A 1 122 ? -15.302 0.037 27.707 1.00 91.06 122 SER A N 1
ATOM 996 C CA . SER A 1 122 ? -16.215 0.662 28.675 1.00 91.06 122 SER A CA 1
ATOM 997 C C . SER A 1 122 ? -17.499 -0.141 28.904 1.00 91.06 122 SER A C 1
ATOM 999 O O . SER A 1 122 ? -18.112 -0.043 29.967 1.00 91.06 122 SER A O 1
ATOM 1001 N N . LEU A 1 123 ? -17.894 -0.965 27.932 1.00 88.06 123 LEU A N 1
ATOM 1002 C CA . LEU A 1 123 ? -19.035 -1.856 28.075 1.00 88.06 123 LEU A CA 1
ATOM 1003 C C . LEU A 1 123 ? -18.720 -2.969 29.079 1.00 88.06 123 LEU A C 1
ATOM 1005 O O . LEU A 1 123 ? -17.758 -3.721 28.928 1.00 88.06 123 LEU A O 1
ATOM 1009 N N . LYS A 1 124 ? -19.584 -3.122 30.086 1.00 75.69 124 LYS A N 1
ATOM 1010 C CA . LYS A 1 124 ? -19.609 -4.343 30.900 1.00 75.69 124 LYS A CA 1
ATOM 1011 C C . LYS A 1 124 ? -19.985 -5.512 29.976 1.00 75.69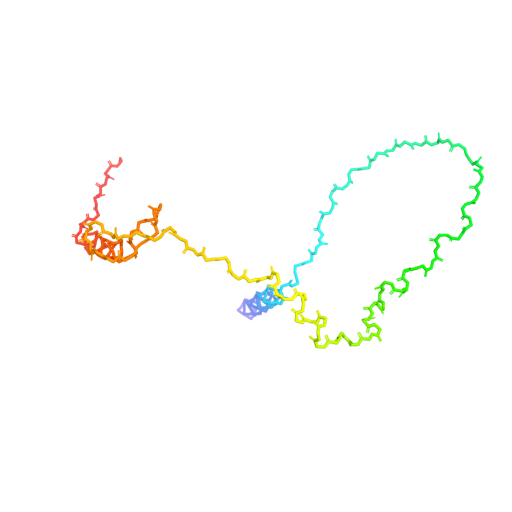 124 LYS A C 1
ATOM 1013 O O . LYS A 1 124 ? -20.893 -5.337 29.160 1.00 75.69 124 LYS A O 1
ATOM 1018 N N . PRO A 1 125 ? -19.330 -6.687 30.070 1.00 75.69 125 PRO A N 1
ATOM 1019 C CA . PRO A 1 125 ? -19.700 -7.827 29.244 1.00 75.69 125 PRO A CA 1
ATOM 1020 C C . PRO A 1 125 ? -21.165 -8.165 29.518 1.00 75.69 125 PRO A C 1
ATOM 1022 O O . PRO A 1 125 ? -21.548 -8.426 30.662 1.00 75.69 125 PRO A O 1
ATOM 1025 N N . LEU A 1 126 ? -21.986 -8.110 28.469 1.00 70.69 126 LEU A N 1
ATOM 1026 C CA . LEU A 1 126 ? -23.383 -8.508 28.542 1.00 70.69 126 LEU A CA 1
ATOM 1027 C C . LEU A 1 126 ? -23.407 -10.006 28.856 1.00 70.69 126 LEU A C 1
ATOM 1029 O O . LEU A 1 126 ? -23.095 -10.835 28.002 1.00 70.69 126 LEU A O 1
ATOM 1033 N N . LYS A 1 127 ? -23.713 -10.353 30.111 1.00 66.12 127 LYS A N 1
ATOM 1034 C CA . LYS A 1 127 ? -23.962 -11.738 30.511 1.00 66.12 127 LYS A CA 1
ATOM 1035 C C . LYS A 1 127 ? -25.291 -12.159 29.896 1.00 66.12 127 LYS A C 1
ATOM 1037 O O . LYS A 1 127 ? -26.343 -11.898 30.473 1.00 66.12 127 LYS A O 1
ATOM 1042 N N . PHE A 1 128 ? -25.243 -12.803 28.736 1.00 73.00 128 PHE A N 1
ATOM 1043 C CA . PHE A 1 128 ? -26.379 -13.583 28.267 1.00 73.00 128 PHE A CA 1
ATOM 1044 C C . PHE A 1 128 ? -26.490 -14.821 29.164 1.00 73.00 128 PHE A C 1
ATOM 1046 O O . PHE A 1 128 ? -25.589 -15.658 29.182 1.00 73.00 128 PHE A O 1
ATOM 1053 N N . LYS A 1 129 ? -27.554 -14.889 29.974 1.00 61.72 129 LYS A N 1
ATOM 1054 C CA . LYS A 1 129 ? -27.981 -16.136 30.615 1.00 61.72 129 LYS A CA 1
ATOM 1055 C C . LYS A 1 129 ? -28.604 -16.995 29.514 1.00 61.72 129 LYS A C 1
ATOM 1057 O O . LYS A 1 129 ? -29.642 -16.606 28.983 1.00 61.72 129 LYS A O 1
ATOM 1062 N N . LEU A 1 130 ? -27.911 -18.068 29.140 1.00 57.34 130 LEU A N 1
ATOM 1063 C CA . LEU A 1 130 ? -28.506 -19.215 28.453 1.00 57.34 130 LEU A CA 1
ATOM 1064 C C . LEU A 1 130 ? -29.328 -20.019 29.460 1.00 57.34 130 LEU A C 1
ATOM 1066 O O . LEU A 1 130 ? -28.876 -20.099 30.629 1.00 57.34 130 LEU A O 1
#

Foldseek 3Di:
DVVVVVVVVVVVVVVVVVVVVVCVVVPPDPDDDDPDDDDDDDDDDDDDDPPDPDDPPVCVVVDDDPDDDDPVRVCVVCPVVDDDDDDQWDQDPPPRDIDGNVDDDPVVVVVVVVVVVVVVVVDDPPPDDD

Sequence (130 aa):
MALLTSIASRLLQTARILEQRAWIALNLRPAYNYDLQPTDHALTSLDDQPDDVDNDHGILWMAVPKKRTSRRKKRLRNLNKQLKPIRNFEHCNVCGNLKLTSIFCSHCLRRIKEETKAYRKSLKPLKFKL